Protein AF-A0A0G4KRP7-F1 (afdb_monomer_lite)

Secondary structure (DSSP, 8-state):
-HHHHHHHH--SEEEEESTTSSS-HHHHHHHHHHHHHTT-EEEEE-SS---

Organism: Verticillium longisporum (NCBI:txid100787)

InterPro domains:
  IPR027417 P-loop containing nucleoside triphosphate hydrolase [G3DSA:3.40.50.300] (1-51)
  IPR027417 P-loop containing nucleoside triphosphate hydrolase [SSF52540] (3-49)
  IPR050835 ATP-binding cassette sub-family D [PTHR11384] (1-51)

Structure (mmCIF, N/CA/C/O backbone):
data_AF-A0A0G4KRP7-F1
#
_entry.id   AF-A0A0G4KRP7-F1
#
loop_
_atom_site.group_PDB
_atom_site.id
_atom_site.type_symbol
_atom_site.label_atom_id
_atom_site.label_alt_id
_atom_site.label_comp_id
_atom_site.label_asym_id
_atom_site.label_entity_id
_atom_site.label_seq_id
_atom_site.pdbx_PDB_ins_code
_atom_site.Cartn_x
_atom_site.Cartn_y
_atom_site.Cartn_z
_atom_site.occupancy
_atom_site.B_iso_or_equiv
_atom_site.auth_seq_id
_atom_site.auth_comp_id
_atom_site.auth_asym_id
_atom_site.auth_atom_id
_atom_site.pdbx_PDB_model_num
ATOM 1 N N . MET A 1 1 ? 0.383 -2.422 -12.936 1.00 61.56 1 MET A N 1
ATOM 2 C CA . MET A 1 1 ? -1.066 -2.686 -13.146 1.00 61.56 1 MET A CA 1
ATOM 3 C C . MET A 1 1 ? -1.854 -3.011 -11.865 1.00 61.56 1 MET A C 1
ATOM 5 O O . MET A 1 1 ? -3.077 -2.943 -11.921 1.00 61.56 1 MET A O 1
ATOM 9 N N . GLY A 1 2 ? -1.216 -3.351 -10.731 1.00 81.25 2 GLY A N 1
ATOM 10 C CA . GLY A 1 2 ? -1.916 -3.552 -9.447 1.00 81.25 2 GLY A CA 1
ATOM 11 C C . GLY A 1 2 ? -2.427 -2.242 -8.835 1.00 81.25 2 GLY A C 1
ATOM 12 O O . GLY A 1 2 ? -3.633 -2.041 -8.735 1.00 81.25 2 GLY A O 1
ATOM 13 N N . PHE A 1 3 ? -1.521 -1.299 -8.553 1.00 86.75 3 PHE A N 1
ATOM 14 C CA . PHE A 1 3 ? -1.868 -0.003 -7.952 1.00 86.75 3 PHE A CA 1
ATOM 15 C C . PHE A 1 3 ? -2.830 0.854 -8.778 1.00 86.75 3 PHE A C 1
ATOM 17 O O . PHE A 1 3 ? -3.702 1.497 -8.215 1.00 86.75 3 PHE A O 1
ATOM 24 N N . ALA A 1 4 ? -2.735 0.836 -10.110 1.00 88.75 4 ALA A N 1
ATOM 25 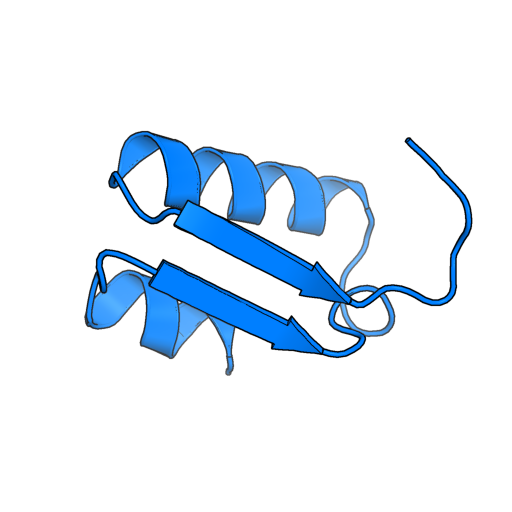C CA . ALA A 1 4 ? -3.668 1.587 -10.953 1.00 88.75 4 ALA A CA 1
ATOM 26 C C . ALA A 1 4 ? -5.130 1.145 -10.740 1.00 88.75 4 ALA A C 1
ATOM 28 O O . ALA A 1 4 ? -6.022 1.980 -10.659 1.00 88.75 4 ALA A O 1
ATOM 29 N N . ARG A 1 5 ? -5.374 -0.166 -10.595 1.00 91.44 5 ARG A N 1
ATOM 30 C CA . ARG A 1 5 ? -6.711 -0.697 -10.285 1.00 91.44 5 ARG A CA 1
ATOM 31 C C . ARG A 1 5 ? -7.124 -0.399 -8.850 1.00 91.44 5 ARG A C 1
ATOM 33 O O . ARG A 1 5 ? -8.275 -0.049 -8.619 1.00 91.44 5 ARG A O 1
ATOM 40 N N . LEU A 1 6 ? -6.184 -0.503 -7.917 1.00 90.88 6 LEU A N 1
ATOM 41 C CA . LEU A 1 6 ? -6.411 -0.173 -6.515 1.00 90.88 6 LEU A CA 1
ATOM 42 C C . LEU A 1 6 ? -6.881 1.278 -6.339 1.00 90.88 6 LEU A C 1
ATOM 44 O O . LEU A 1 6 ? -7.910 1.521 -5.722 1.00 90.88 6 LEU A O 1
ATOM 48 N N . LEU A 1 7 ? -6.154 2.222 -6.939 1.00 91.94 7 LEU A N 1
ATOM 49 C CA . LEU A 1 7 ? -6.442 3.654 -6.857 1.00 91.94 7 LEU A CA 1
ATOM 50 C C . LEU A 1 7 ? -7.684 4.064 -7.653 1.00 91.94 7 LEU A C 1
ATOM 52 O O . LEU A 1 7 ? -8.277 5.089 -7.351 1.00 91.94 7 LEU A O 1
ATOM 56 N N . TYR A 1 8 ? -8.072 3.295 -8.672 1.00 94.69 8 TYR A N 1
ATOM 57 C CA . TYR A 1 8 ? -9.304 3.550 -9.417 1.00 94.69 8 TYR A CA 1
ATOM 58 C C . TYR A 1 8 ? -10.554 3.097 -8.652 1.00 94.69 8 TYR A C 1
ATOM 60 O O . TYR A 1 8 ? -11.574 3.778 -8.687 1.00 94.69 8 TYR A O 1
ATOM 68 N N . HIS A 1 9 ? -10.491 1.939 -7.988 1.00 95.00 9 HIS A N 1
ATOM 69 C CA . HIS A 1 9 ? -11.644 1.356 -7.298 1.00 95.00 9 HIS A CA 1
ATOM 70 C C . HIS A 1 9 ? -11.780 1.773 -5.830 1.00 95.00 9 HIS A C 1
ATOM 72 O O . HIS A 1 9 ? -12.850 1.571 -5.268 1.00 95.00 9 HIS A O 1
ATOM 78 N N . GLU A 1 10 ? -10.717 2.304 -5.221 1.00 95.31 10 GLU A N 1
ATOM 79 C CA . GLU A 1 10 ? -10.695 2.812 -3.840 1.00 95.31 10 GLU A CA 1
ATOM 80 C C . GLU A 1 10 ? -11.376 1.882 -2.811 1.00 95.31 10 GLU A C 1
ATOM 82 O O . GLU A 1 10 ? -12.266 2.302 -2.069 1.00 95.31 10 GLU A O 1
ATOM 87 N N . PRO A 1 11 ? -11.004 0.587 -2.751 1.00 96.00 11 PRO A N 1
ATOM 88 C CA . PRO A 1 11 ? -11.579 -0.322 -1.767 1.00 96.00 11 PRO A CA 1
ATOM 89 C C . PRO A 1 11 ? -11.144 0.069 -0.347 1.00 96.00 11 PRO A C 1
ATOM 91 O O . PRO A 1 11 ? -10.042 0.567 -0.144 1.00 96.00 11 PRO A O 1
ATOM 94 N N . GLN A 1 12 ? -11.949 -0.257 0.670 1.00 95.88 12 GLN A N 1
ATOM 95 C CA . GLN A 1 12 ? -11.554 -0.021 2.070 1.00 95.88 12 GLN A CA 1
ATOM 96 C C . GLN A 1 12 ? -10.298 -0.806 2.485 1.00 95.88 12 GLN A C 1
ATOM 98 O O . GLN A 1 12 ? -9.550 -0.352 3.350 1.00 95.88 12 GLN A O 1
ATOM 103 N N . TYR A 1 13 ? -10.063 -1.974 1.879 1.00 95.12 13 TYR A N 1
ATOM 104 C CA . TYR A 1 13 ? -8.937 -2.854 2.187 1.00 95.12 13 TYR A CA 1
ATOM 105 C C . TYR A 1 13 ? -8.301 -3.402 0.912 1.00 95.12 13 TYR A C 1
ATOM 107 O O . TYR A 1 13 ? -9.010 -3.775 -0.026 1.00 95.12 13 TYR A O 1
ATOM 115 N N . ALA A 1 14 ? -6.974 -3.520 0.904 1.00 93.19 14 ALA A N 1
ATOM 116 C CA . ALA A 1 14 ? -6.242 -4.186 -0.163 1.00 93.19 14 ALA A CA 1
ATOM 117 C C . ALA A 1 14 ? -5.072 -5.006 0.370 1.00 93.19 14 ALA A C 1
ATOM 119 O O . ALA A 1 14 ? -4.281 -4.532 1.182 1.00 93.19 14 ALA A O 1
ATOM 120 N N . ILE A 1 15 ? -4.968 -6.238 -0.125 1.00 89.81 15 ILE A N 1
ATOM 121 C CA . ILE A 1 15 ? -3.888 -7.161 0.209 1.00 89.81 15 ILE A CA 1
ATOM 122 C C . ILE A 1 15 ? -2.885 -7.143 -0.941 1.00 89.81 15 ILE A C 1
ATOM 124 O O . ILE A 1 15 ? -3.263 -7.355 -2.095 1.00 89.81 15 ILE A O 1
ATOM 128 N N . ILE A 1 16 ? -1.622 -6.869 -0.632 1.00 85.44 16 ILE A N 1
ATOM 129 C CA . ILE A 1 16 ? -0.527 -6.832 -1.603 1.00 85.44 16 ILE A CA 1
ATOM 130 C C . ILE A 1 16 ? 0.448 -7.951 -1.250 1.00 85.44 16 ILE A C 1
ATOM 132 O O . ILE A 1 16 ? 1.113 -7.889 -0.219 1.00 85.44 16 ILE A O 1
ATOM 136 N N . ASP A 1 17 ? 0.533 -8.956 -2.116 1.00 81.56 17 ASP A N 1
ATOM 137 C CA . ASP A 1 17 ? 1.483 -10.060 -1.992 1.00 81.56 17 ASP A CA 1
ATOM 138 C C . ASP A 1 17 ? 2.746 -9.747 -2.806 1.00 81.56 17 ASP A C 1
ATOM 140 O O . ASP A 1 17 ? 2.669 -9.508 -4.012 1.00 81.56 17 ASP A O 1
ATOM 144 N N . GLU A 1 18 ? 3.887 -9.653 -2.123 1.00 68.50 18 GLU A N 1
ATOM 145 C CA . GLU A 1 18 ? 5.231 -9.499 -2.696 1.00 68.50 18 GLU A CA 1
ATOM 146 C C . GLU A 1 18 ? 5.400 -8.337 -3.708 1.00 68.50 18 GLU A C 1
ATOM 148 O O . GLU A 1 18 ? 6.152 -8.404 -4.684 1.00 68.50 18 GLU A O 1
ATOM 153 N N . GLY A 1 19 ? 4.719 -7.213 -3.456 1.00 58.56 19 GLY A N 1
ATOM 154 C CA . GLY A 1 19 ? 4.682 -6.040 -4.344 1.00 58.56 19 GLY A CA 1
ATOM 155 C C . GLY A 1 19 ? 5.970 -5.204 -4.432 1.00 58.56 19 GLY A C 1
ATOM 156 O O . GLY A 1 19 ? 6.007 -4.241 -5.198 1.00 58.56 19 GLY A O 1
ATOM 157 N N . THR A 1 20 ? 7.017 -5.557 -3.682 1.00 57.72 20 THR A N 1
ATOM 158 C CA . THR A 1 20 ? 8.230 -4.735 -3.482 1.00 57.72 20 THR A CA 1
ATOM 159 C C . THR A 1 20 ? 9.360 -5.032 -4.475 1.00 57.72 20 THR A C 1
ATOM 161 O O . THR A 1 20 ? 10.390 -4.362 -4.471 1.00 57.72 20 THR A O 1
ATOM 164 N N . SER A 1 21 ? 9.190 -6.028 -5.352 1.00 56.97 21 SER A N 1
ATOM 165 C CA . SER A 1 21 ? 10.212 -6.427 -6.336 1.00 56.97 21 SER A CA 1
ATOM 166 C C . SER A 1 21 ? 10.141 -5.649 -7.657 1.00 56.97 21 SER A C 1
ATOM 168 O O . SER A 1 21 ? 11.1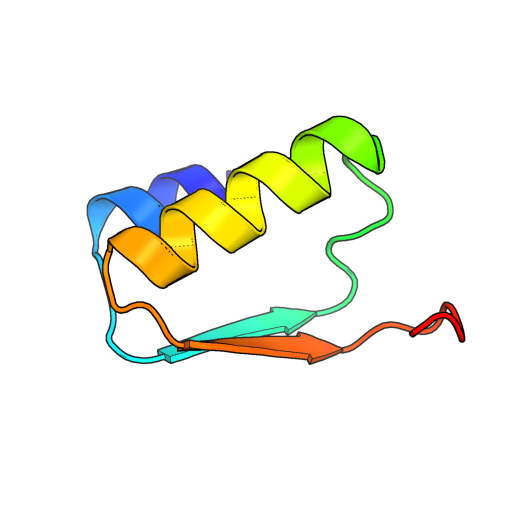18 -5.614 -8.404 1.00 56.97 21 SER A O 1
ATOM 170 N N . ALA A 1 22 ? 8.998 -5.019 -7.954 1.00 63.78 22 ALA A N 1
ATOM 171 C CA . ALA A 1 22 ? 8.716 -4.406 -9.256 1.00 63.78 22 ALA A CA 1
ATOM 172 C C . ALA A 1 22 ? 8.760 -2.865 -9.263 1.00 63.78 22 ALA A C 1
ATOM 174 O O . ALA A 1 22 ? 8.585 -2.255 -10.320 1.00 63.78 22 ALA A O 1
ATOM 175 N N . VAL A 1 23 ? 8.969 -2.230 -8.107 1.00 69.31 23 VAL A N 1
ATOM 176 C CA . VAL A 1 23 ? 9.046 -0.769 -7.941 1.00 69.31 23 VAL A CA 1
ATOM 177 C C . VAL A 1 23 ? 10.209 -0.412 -7.017 1.00 69.31 23 VAL A C 1
ATOM 179 O O . VAL A 1 23 ? 10.574 -1.195 -6.146 1.00 69.31 23 VAL A O 1
ATOM 182 N N . SER A 1 24 ? 10.826 0.755 -7.214 1.00 76.81 24 SER A N 1
ATOM 183 C CA . SER A 1 24 ? 11.826 1.255 -6.266 1.00 76.81 24 SER A CA 1
ATOM 184 C C . SER A 1 24 ? 11.163 1.650 -4.944 1.00 76.81 24 SER A C 1
ATOM 186 O O . SER A 1 24 ? 9.994 2.039 -4.921 1.00 76.81 24 SER A O 1
ATOM 188 N N . SER A 1 25 ? 11.924 1.604 -3.848 1.00 75.38 25 SER A N 1
ATOM 189 C CA . SER A 1 25 ? 11.425 1.926 -2.503 1.00 75.38 25 SER A CA 1
ATOM 190 C C . SER A 1 25 ? 10.815 3.331 -2.393 1.00 75.38 25 SER A C 1
ATOM 192 O O . SER A 1 25 ? 9.809 3.499 -1.711 1.00 75.38 25 SER A O 1
ATOM 194 N N . ASP A 1 26 ? 11.347 4.321 -3.117 1.00 77.69 26 ASP A N 1
ATOM 195 C CA . ASP A 1 26 ? 10.796 5.686 -3.124 1.00 77.69 26 ASP A CA 1
ATOM 196 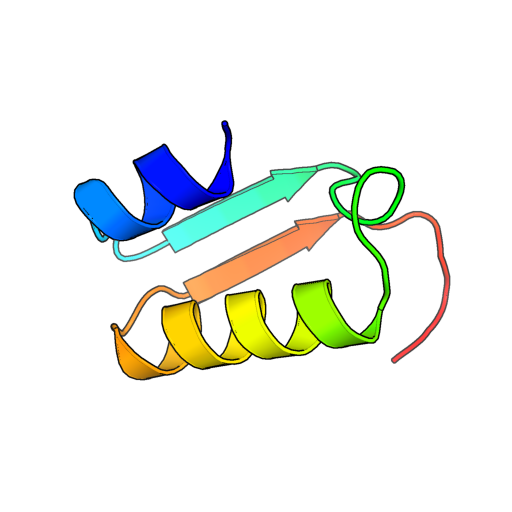C C . ASP A 1 26 ? 9.397 5.747 -3.763 1.00 77.69 26 ASP A C 1
ATOM 198 O O . ASP A 1 26 ? 8.504 6.450 -3.289 1.00 77.69 26 ASP A O 1
ATOM 202 N N . VAL A 1 27 ? 9.188 4.982 -4.840 1.00 84.62 27 VAL A N 1
ATOM 203 C CA . VAL A 1 27 ? 7.898 4.908 -5.541 1.00 84.62 27 VAL A CA 1
ATOM 204 C C . VAL A 1 27 ? 6.891 4.105 -4.723 1.00 84.62 27 VAL A C 1
ATOM 206 O O . VAL A 1 27 ? 5.716 4.462 -4.674 1.00 84.62 27 VAL A O 1
ATOM 209 N N . GLU A 1 28 ? 7.341 3.046 -4.053 1.00 83.94 28 GLU A N 1
ATOM 210 C CA . GLU A 1 28 ? 6.514 2.259 -3.138 1.00 83.94 28 GLU A CA 1
ATOM 211 C C . GLU A 1 28 ? 5.972 3.116 -1.985 1.00 83.94 28 GLU A C 1
ATOM 213 O O . GLU A 1 28 ? 4.765 3.118 -1.742 1.00 83.94 28 GLU A O 1
ATOM 218 N N . GLY A 1 29 ? 6.835 3.913 -1.344 1.00 85.00 29 GLY A N 1
ATOM 219 C CA . GLY A 1 29 ? 6.431 4.820 -0.269 1.00 85.00 29 GLY A CA 1
ATOM 220 C C . GLY A 1 29 ? 5.361 5.820 -0.716 1.00 85.00 29 GLY A C 1
ATOM 221 O O . GLY A 1 29 ? 4.343 5.982 -0.042 1.00 85.00 29 GLY A O 1
ATOM 222 N N . LEU A 1 30 ? 5.532 6.424 -1.899 1.00 90.19 30 LEU A N 1
ATOM 223 C CA . LEU A 1 30 ? 4.534 7.336 -2.467 1.00 90.19 30 LEU A CA 1
ATOM 224 C C . LEU A 1 30 ? 3.180 6.645 -2.692 1.00 90.19 30 LEU A C 1
ATOM 226 O O . LEU A 1 30 ? 2.125 7.223 -2.423 1.00 90.19 30 LEU A O 1
ATOM 230 N N . LEU A 1 31 ? 3.197 5.407 -3.187 1.00 89.75 31 LEU A N 1
ATOM 231 C CA . LEU A 1 31 ? 1.981 4.642 -3.449 1.00 89.75 31 LEU A CA 1
ATOM 232 C C . LEU A 1 31 ? 1.249 4.266 -2.155 1.00 89.75 31 LEU A C 1
ATOM 234 O O . LEU A 1 31 ? 0.017 4.323 -2.123 1.00 89.75 31 LEU A O 1
ATOM 238 N N . TYR A 1 32 ? 1.978 3.922 -1.092 1.00 89.56 32 TYR A N 1
ATOM 239 C CA . TYR A 1 32 ? 1.393 3.627 0.217 1.00 89.56 32 TYR A CA 1
ATOM 240 C C . TYR A 1 32 ? 0.756 4.856 0.859 1.00 89.56 32 TYR A C 1
ATOM 242 O O . TYR A 1 32 ? -0.397 4.775 1.290 1.00 89.56 32 TYR A O 1
ATOM 250 N N . GLU A 1 33 ? 1.442 6.001 0.851 1.00 92.56 33 GLU A N 1
ATOM 251 C CA . GLU A 1 33 ? 0.861 7.244 1.372 1.00 92.56 33 GLU A CA 1
ATOM 252 C C . GLU A 1 33 ? -0.370 7.666 0.561 1.00 92.56 33 GLU A C 1
ATOM 254 O O . GLU A 1 33 ? -1.408 7.968 1.143 1.00 92.56 3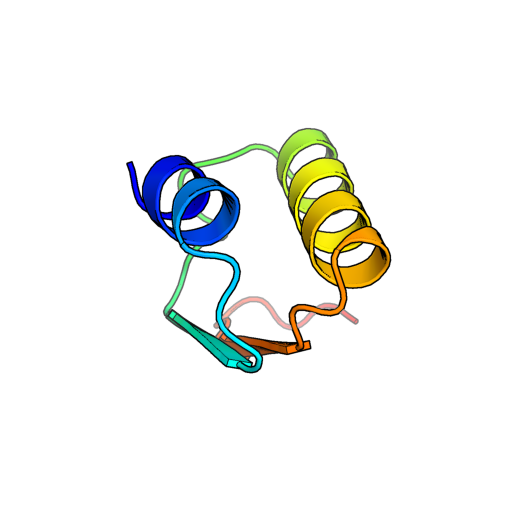3 GLU A O 1
ATOM 259 N N . THR A 1 34 ? -0.329 7.546 -0.771 1.00 94.12 34 THR A N 1
ATOM 260 C CA . THR A 1 34 ? -1.501 7.836 -1.619 1.00 94.12 34 THR A CA 1
ATOM 261 C C . THR A 1 34 ? -2.705 6.957 -1.255 1.00 94.12 34 THR A C 1
ATOM 263 O O . THR A 1 34 ? -3.842 7.427 -1.232 1.00 94.12 34 THR A O 1
ATOM 266 N N . CYS A 1 35 ? -2.488 5.668 -0.972 1.00 93.69 35 CYS A N 1
ATOM 267 C CA . CYS A 1 35 ? -3.567 4.768 -0.557 1.00 93.69 35 CYS A CA 1
ATOM 268 C C . CYS A 1 35 ? -4.143 5.179 0.805 1.00 93.69 35 CYS A C 1
ATOM 270 O O . CYS A 1 35 ? -5.362 5.235 0.969 1.00 93.69 35 CYS A O 1
ATOM 272 N N . LYS A 1 36 ? -3.275 5.525 1.758 1.00 93.12 36 LYS A N 1
ATOM 273 C CA . LYS A 1 36 ? -3.660 5.967 3.102 1.00 93.12 36 LYS A CA 1
ATOM 274 C C . LYS A 1 36 ? -4.458 7.272 3.080 1.00 93.12 36 LYS A C 1
ATOM 276 O O . LYS A 1 36 ? -5.483 7.361 3.753 1.00 93.12 36 LYS A O 1
ATOM 281 N N . GLU A 1 37 ? -4.046 8.247 2.272 1.00 96.12 37 GLU A N 1
ATOM 282 C CA . GLU A 1 37 ? -4.782 9.503 2.057 1.00 96.12 37 GLU A CA 1
ATOM 283 C C . GLU A 1 37 ? -6.179 9.268 1.468 1.00 96.12 37 GLU A C 1
ATOM 285 O O . GLU A 1 37 ? -7.125 9.978 1.805 1.00 96.12 37 GLU A O 1
ATOM 290 N N . ARG A 1 38 ? -6.329 8.234 0.63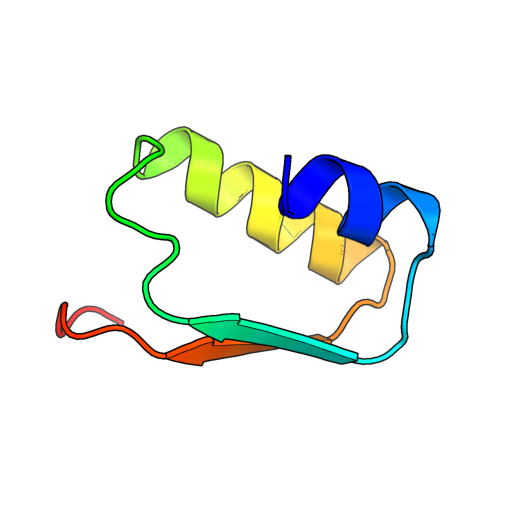2 1.00 95.31 38 ARG A N 1
ATOM 291 C CA . ARG A 1 38 ? -7.615 7.811 0.056 1.00 95.31 38 ARG A CA 1
ATOM 292 C C . ARG A 1 38 ? -8.433 6.890 0.968 1.00 95.31 38 ARG A C 1
ATOM 294 O O . ARG A 1 38 ? -9.474 6.396 0.551 1.00 95.31 38 ARG A O 1
ATOM 301 N N . GLY A 1 39 ? -7.992 6.644 2.204 1.00 95.62 39 GLY A N 1
ATOM 302 C CA . GLY A 1 39 ? -8.705 5.788 3.160 1.00 95.62 39 GLY A CA 1
ATOM 303 C C . GLY A 1 39 ? -8.635 4.289 2.846 1.00 95.62 39 GLY A C 1
ATOM 304 O O . GLY A 1 39 ? -9.423 3.509 3.381 1.00 95.62 39 GLY A O 1
ATOM 305 N N . ILE A 1 40 ? -7.694 3.876 1.997 1.00 96.56 40 ILE A N 1
ATOM 306 C CA . ILE A 1 40 ? -7.456 2.478 1.641 1.00 96.56 40 ILE A CA 1
ATOM 307 C C . ILE A 1 40 ? -6.500 1.880 2.676 1.00 96.56 40 ILE A C 1
ATOM 309 O O . ILE A 1 40 ? -5.350 2.304 2.804 1.00 96.56 40 ILE A O 1
ATOM 313 N N . THR A 1 41 ? -6.951 0.855 3.395 1.00 94.94 41 THR A N 1
ATOM 314 C CA . THR A 1 41 ? -6.106 0.117 4.341 1.00 94.94 41 THR A CA 1
ATOM 315 C C . THR A 1 41 ? -5.307 -0.953 3.602 1.00 94.94 41 THR A C 1
ATOM 317 O O . THR A 1 41 ? -5.875 -1.903 3.060 1.00 94.94 41 THR A O 1
ATOM 320 N N . LEU A 1 42 ? -3.982 -0.815 3.586 1.00 91.75 42 LEU A N 1
ATOM 321 C CA . LEU A 1 42 ? -3.083 -1.778 2.950 1.00 91.75 42 LEU A CA 1
ATOM 322 C C . LEU A 1 42 ? -2.637 -2.864 3.931 1.00 91.75 42 LEU A C 1
ATOM 324 O O . LEU A 1 42 ? -2.233 -2.574 5.054 1.00 91.75 42 LEU A O 1
ATOM 328 N N . ILE A 1 43 ? -2.666 -4.111 3.471 1.00 90.56 43 ILE A N 1
ATOM 329 C CA . ILE A 1 43 ? -2.117 -5.280 4.157 1.00 90.56 43 ILE A CA 1
ATOM 330 C C . ILE A 1 43 ? -1.067 -5.872 3.223 1.00 90.56 43 ILE A C 1
ATOM 332 O O . ILE A 1 43 ? -1.399 -6.443 2.186 1.00 90.56 43 ILE A O 1
ATOM 336 N N . THR A 1 44 ? 0.206 -5.703 3.554 1.00 84.56 44 THR A N 1
ATOM 337 C CA . THR A 1 44 ? 1.312 -6.164 2.714 1.00 84.56 44 THR A CA 1
ATOM 338 C C . THR A 1 44 ? 1.88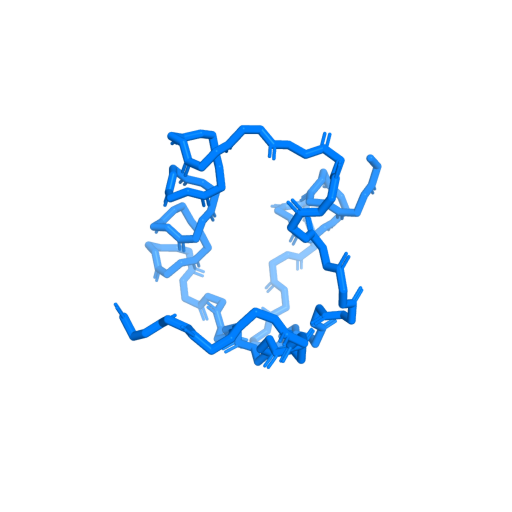3 -7.473 3.256 1.00 84.56 44 THR A C 1
ATOM 340 O O . THR A 1 44 ? 2.042 -7.652 4.464 1.00 84.56 44 THR A O 1
ATOM 343 N N . ILE A 1 45 ? 2.195 -8.401 2.355 1.00 82.25 45 ILE A N 1
ATOM 344 C CA . ILE A 1 45 ? 2.934 -9.631 2.645 1.00 82.25 45 ILE A CA 1
ATOM 345 C C . ILE A 1 45 ? 4.290 -9.471 1.961 1.00 82.25 45 ILE A C 1
ATOM 347 O O . ILE A 1 45 ? 4.371 -9.372 0.739 1.00 82.25 45 ILE A O 1
ATOM 351 N N . SER A 1 46 ? 5.357 -9.370 2.752 1.00 72.62 46 SER A N 1
ATOM 352 C CA . SER A 1 46 ? 6.717 -9.155 2.254 1.00 72.62 46 SER A CA 1
ATOM 353 C C . SER A 1 46 ? 7.679 -10.139 2.902 1.00 72.62 46 SER A C 1
ATOM 355 O O . SER A 1 46 ? 7.629 -10.381 4.107 1.00 72.62 46 SER A O 1
ATOM 357 N N . THR A 1 47 ? 8.584 -10.685 2.095 1.00 67.19 47 THR A N 1
ATOM 358 C CA . THR A 1 47 ? 9.717 -11.507 2.537 1.00 67.19 47 THR A CA 1
ATOM 359 C C . THR A 1 47 ? 10.916 -10.655 2.972 1.00 67.19 47 THR A C 1
ATOM 361 O O . THR A 1 47 ? 11.811 -11.158 3.655 1.00 67.19 47 THR A O 1
ATOM 364 N N . ARG A 1 48 ? 10.941 -9.351 2.641 1.00 58.91 48 ARG A N 1
ATOM 365 C CA . ARG A 1 48 ? 11.931 -8.406 3.182 1.00 58.91 48 ARG A CA 1
ATOM 366 C C . ARG A 1 48 ? 11.540 -8.041 4.610 1.00 58.91 48 ARG A C 1
ATOM 368 O O . ARG A 1 48 ? 10.551 -7.349 4.832 1.00 58.91 48 ARG A O 1
ATOM 375 N N . ALA A 1 49 ? 12.353 -8.473 5.568 1.00 52.50 49 ALA A N 1
ATOM 376 C CA . ALA A 1 49 ? 12.306 -7.977 6.934 1.00 52.50 49 ALA A CA 1
ATOM 377 C C . ALA A 1 49 ? 12.804 -6.523 6.963 1.00 52.50 49 ALA A C 1
ATOM 379 O O . ALA A 1 49 ? 13.997 -6.277 7.122 1.00 52.50 49 ALA A O 1
ATOM 380 N N . SER A 1 50 ? 11.915 -5.551 6.785 1.00 49.09 50 SER A N 1
ATOM 381 C CA . SER A 1 50 ? 12.211 -4.170 7.173 1.00 49.09 50 SER A CA 1
ATOM 382 C C . SER A 1 50 ? 10.929 -3.402 7.466 1.00 49.09 50 SER A C 1
ATOM 384 O O . SER A 1 50 ? 10.067 -3.288 6.595 1.00 49.09 50 SER A O 1
ATOM 386 N N . LEU A 1 51 ? 10.863 -2.943 8.719 1.00 43.28 51 LEU A N 1
ATOM 387 C CA . LEU A 1 51 ? 9.927 -1.985 9.309 1.00 43.28 51 LEU A CA 1
ATOM 388 C C . LEU A 1 51 ? 10.150 -0.578 8.752 1.00 43.28 51 LEU A C 1
ATOM 390 O O . LEU A 1 51 ? 11.338 -0.217 8.581 1.00 43.28 51 LEU A O 1
#

Foldseek 3Di:
DVLVVCLVVLDLEDEAEAPPPPDPPVVVVVSVVSSVVSNYHYHYDHPDPDD

Sequence (51 aa):
MGFARLLYHEPQYAIIDEGTSAVSSDVEGLLYETCKERGITLITISTRASL

pLDDT: mean 82.1, std 14.47, range [43.28, 96.56]

Radius of gyration: 10.52 Å; chains: 1; bounding box: 24×21×22 Å